Protein AF-A0A2E3J792-F1 (afdb_monomer)

Solvent-accessible surface area (backbone atoms only — not comparable to full-atom values): 5915 Å² total; per-residue (Å²): 108,70,66,58,53,52,52,33,40,54,50,34,62,38,87,60,43,74,71,62,73,86,46,76,71,80,55,48,73,73,29,48,69,41,42,52,48,52,31,48,76,74,70,45,52,88,68,55,45,68,69,35,56,52,46,48,51,51,48,54,75,70,47,45,58,93,54,82,67,83,50,81,88,44,50,67,85,50,72,74,43,41,62,26,44,63,72,68,71,76,86,84,82,85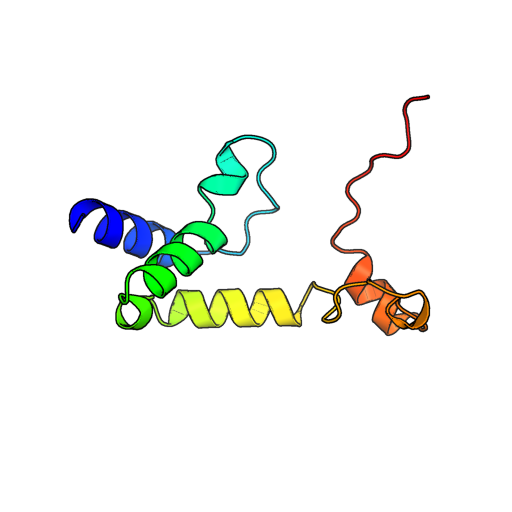,87,130

Mean predicted aligned error: 10.12 Å

Sequence (96 aa):
MQYEVESSIKVLASEGAFSVPDRQGRNKWDGPWWHKAILCEIGEADKIPRSAVEQASRQLNQGAWPKFVIKEQDVPHNEDDKAKWTVVTVSWASSI

Foldseek 3Di:
DVVLLVVLQVCLPDDCLVVDPQDPDPCNCVGNVNSCVVCVVVVNNVSRDPVSVVSVVVCCVPAAQVFDPPDPVSQQDDPVSVRSVVSPPPPPPDDD

Radius of gyration: 16.11 Å; Cα contacts (8 Å, |Δi|>4): 68; chains: 1; bounding box: 47×27×44 Å

pLDDT: mean 77.66, std 17.49, range [33.59, 96.88]

Secondary structure (DSSP, 8-state):
-HHHHHHHHHHHHSTTTTTS----GGGGGGSHHHHHHHHHHTT-GGGS-HHHHHHHHHHHHHH--SS---SGGGS--SHHHHHHHGGG-----S--

Structure (mmCIF, N/CA/C/O backbone):
data_AF-A0A2E3J792-F1
#
_entry.id   AF-A0A2E3J792-F1
#
loop_
_atom_site.group_PDB
_atom_site.id
_atom_site.type_symbol
_atom_site.label_atom_id
_atom_site.label_alt_id
_atom_site.label_comp_id
_atom_site.label_asym_id
_atom_site.label_entity_id
_atom_site.label_seq_id
_atom_site.pdbx_PDB_ins_code
_atom_site.Cartn_x
_atom_site.Cartn_y
_atom_site.Cartn_z
_atom_site.occupancy
_atom_site.B_iso_or_equiv
_atom_site.auth_seq_id
_atom_site.auth_comp_id
_atom_site.auth_asym_id
_atom_site.auth_atom_id
_atom_site.pdbx_PDB_model_num
ATOM 1 N N . MET A 1 1 ? -3.269 -5.488 21.001 1.00 80.00 1 MET A N 1
ATOM 2 C CA . MET A 1 1 ? -3.673 -5.757 19.604 1.00 80.00 1 MET A CA 1
ATOM 3 C C . MET A 1 1 ? -4.544 -4.638 19.047 1.00 80.00 1 MET A C 1
ATOM 5 O O . MET A 1 1 ? -4.113 -4.013 18.096 1.00 80.00 1 MET A O 1
ATOM 9 N N . GLN A 1 2 ? -5.673 -4.290 19.674 1.00 89.88 2 GLN A N 1
ATOM 10 C CA . GLN A 1 2 ? -6.515 -3.161 19.235 1.00 89.88 2 GLN A CA 1
ATOM 11 C C . GLN A 1 2 ? -5.752 -1.824 19.099 1.00 89.88 2 GLN A C 1
ATOM 13 O O . GLN A 1 2 ? -5.886 -1.134 18.096 1.00 89.88 2 GLN A O 1
ATOM 18 N N . TYR A 1 3 ? -4.877 -1.511 20.061 1.00 91.75 3 TYR A N 1
ATOM 19 C CA . TYR A 1 3 ? -3.997 -0.336 19.997 1.00 91.75 3 TYR A CA 1
ATOM 20 C C . TYR A 1 3 ? -3.101 -0.314 18.741 1.00 91.75 3 TYR A C 1
ATOM 22 O O . TYR A 1 3 ? -2.948 0.726 18.109 1.00 91.75 3 TYR A O 1
ATOM 30 N N . GLU A 1 4 ? -2.552 -1.465 18.343 1.00 91.56 4 GLU A N 1
ATOM 31 C CA . GLU A 1 4 ? -1.672 -1.579 17.169 1.00 91.56 4 GLU A CA 1
ATOM 32 C C . GLU A 1 4 ? -2.443 -1.396 15.858 1.00 91.56 4 GLU A C 1
ATOM 34 O O . GLU A 1 4 ? -1.950 -0.774 14.915 1.00 91.56 4 GLU A O 1
ATOM 39 N N . VAL A 1 5 ? -3.686 -1.887 15.817 1.00 94.50 5 VAL A N 1
ATOM 40 C CA . VAL A 1 5 ? -4.610 -1.666 14.698 1.00 94.50 5 VAL A CA 1
ATOM 41 C C . VAL A 1 5 ? -4.899 -0.174 14.553 1.00 94.50 5 VAL A C 1
ATOM 43 O O . VAL A 1 5 ? -4.730 0.388 13.475 1.00 94.50 5 VAL A O 1
ATOM 46 N N . GLU A 1 6 ? -5.262 0.500 15.642 1.00 95.62 6 GLU A N 1
ATOM 47 C CA . GLU A 1 6 ? -5.551 1.938 15.629 1.00 95.62 6 GLU A CA 1
ATOM 48 C C . GLU A 1 6 ? -4.329 2.785 15.269 1.00 95.62 6 GLU A C 1
ATOM 50 O O . GLU A 1 6 ? -4.445 3.748 14.509 1.00 95.62 6 GLU A O 1
ATOM 55 N N . SER A 1 7 ? -3.152 2.419 15.781 1.00 93.06 7 SER A N 1
ATOM 56 C CA . SER A 1 7 ? -1.885 3.055 15.418 1.00 93.06 7 SER A CA 1
ATOM 57 C C . SER A 1 7 ? -1.617 2.928 13.915 1.00 93.06 7 SER A C 1
ATOM 59 O O . SER A 1 7 ? -1.363 3.924 13.237 1.00 93.06 7 SER A O 1
ATOM 61 N N . SER A 1 8 ? -1.800 1.726 13.362 1.00 93.25 8 SER A N 1
ATOM 62 C CA . SER A 1 8 ? -1.631 1.459 11.929 1.00 93.25 8 SER A CA 1
ATOM 63 C C . SER A 1 8 ? -2.608 2.259 11.070 1.00 93.25 8 SER A C 1
ATOM 65 O O . SER A 1 8 ? -2.214 2.853 10.067 1.00 93.25 8 SER A O 1
ATOM 67 N N . ILE A 1 9 ? -3.873 2.348 11.486 1.00 95.06 9 ILE A N 1
ATOM 68 C CA . ILE A 1 9 ? -4.885 3.158 10.797 1.00 95.06 9 ILE A CA 1
ATOM 69 C C . ILE A 1 9 ? -4.487 4.638 10.798 1.00 95.06 9 ILE A C 1
ATOM 71 O O . ILE A 1 9 ? -4.610 5.293 9.765 1.00 95.06 9 ILE A O 1
ATOM 75 N N . LYS A 1 10 ? -3.966 5.170 11.914 1.00 93.88 10 LYS A N 1
ATOM 76 C CA . LYS A 1 10 ? -3.494 6.564 11.992 1.00 93.88 10 LYS A CA 1
ATOM 77 C C . LYS A 1 10 ? -2.336 6.836 11.036 1.00 93.88 10 LYS A C 1
ATOM 79 O O . LYS A 1 10 ? -2.347 7.866 10.366 1.00 93.88 10 LYS A O 1
ATOM 84 N N . VAL A 1 11 ? -1.374 5.916 10.934 1.00 91.56 11 VAL A N 1
ATOM 85 C CA . VAL A 1 11 ? -0.271 6.036 9.968 1.00 91.56 11 VAL A CA 1
ATOM 86 C C . VAL A 1 11 ? -0.813 6.056 8.539 1.00 91.56 11 VAL A C 1
ATOM 88 O O . VAL A 1 11 ? -0.456 6.936 7.758 1.00 91.56 11 VAL A O 1
ATOM 91 N N . LEU A 1 12 ? -1.729 5.147 8.201 1.00 92.75 12 LEU A N 1
ATOM 92 C CA . LEU A 1 12 ? -2.313 5.056 6.859 1.00 92.75 12 LEU A CA 1
ATOM 93 C C . LEU A 1 12 ? -3.223 6.237 6.500 1.00 92.75 12 LEU A C 1
ATOM 95 O O . LEU A 1 12 ? -3.332 6.591 5.328 1.00 92.75 12 LEU A O 1
ATOM 99 N N . ALA A 1 13 ? -3.874 6.847 7.489 1.00 92.75 13 ALA A N 1
ATOM 100 C CA . ALA A 1 13 ? -4.722 8.018 7.298 1.00 92.75 13 ALA A CA 1
ATOM 101 C C . ALA A 1 13 ? -3.925 9.323 7.129 1.00 92.75 13 ALA A C 1
ATOM 103 O O . ALA A 1 13 ? -4.515 10.338 6.759 1.00 92.75 13 ALA A O 1
ATOM 104 N N . SER A 1 14 ? -2.614 9.315 7.400 1.00 88.31 14 SER A N 1
ATOM 105 C CA . SER A 1 14 ? -1.780 10.508 7.262 1.00 88.31 14 SER A CA 1
ATOM 106 C C . SER A 1 14 ? -1.691 10.982 5.808 1.00 88.31 14 SER A C 1
ATOM 108 O O . SER A 1 14 ? -1.672 10.195 4.854 1.00 88.31 14 SER A O 1
ATOM 110 N N . GLU A 1 15 ? -1.664 12.301 5.630 1.00 81.06 15 GLU A N 1
ATOM 111 C CA . GLU A 1 15 ? -1.478 12.904 4.316 1.00 81.06 15 GLU A CA 1
ATOM 112 C C . GLU A 1 15 ? -0.081 12.568 3.793 1.00 81.06 15 GLU A C 1
ATOM 114 O O . GLU A 1 15 ? 0.917 12.732 4.496 1.00 81.06 15 GLU A O 1
ATOM 119 N N . GLY A 1 16 ? -0.006 12.054 2.565 1.00 76.31 16 GLY A N 1
ATOM 120 C CA . GLY A 1 16 ? 1.271 11.652 1.991 1.00 76.31 16 GLY A CA 1
ATOM 121 C C . GLY A 1 16 ? 1.892 10.429 2.669 1.00 76.31 16 GLY A C 1
ATOM 122 O O . GLY A 1 16 ? 3.105 10.239 2.574 1.00 76.31 16 GLY A O 1
ATOM 123 N N . ALA A 1 17 ? 1.087 9.573 3.315 1.00 80.56 17 ALA A N 1
ATOM 124 C CA . ALA A 1 17 ? 1.559 8.329 3.927 1.00 80.56 17 ALA A CA 1
ATOM 125 C C . ALA A 1 17 ? 2.495 7.562 2.979 1.00 80.56 17 ALA A C 1
ATOM 127 O O . ALA A 1 17 ? 3.563 7.123 3.387 1.00 80.56 17 ALA A O 1
ATOM 128 N N . PHE A 1 18 ? 2.130 7.496 1.695 1.00 77.50 18 PHE A N 1
ATOM 129 C CA . PHE A 1 18 ? 2.856 6.793 0.635 1.00 77.50 18 PHE A CA 1
ATOM 130 C C . PHE A 1 18 ? 3.819 7.675 -0.180 1.00 77.50 18 PHE A C 1
ATOM 132 O O . PHE A 1 18 ?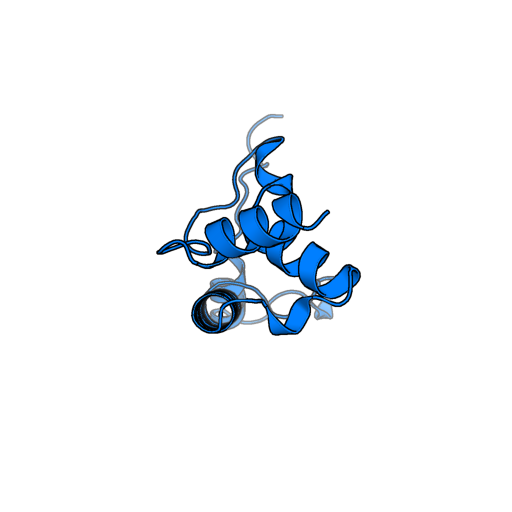 4.546 7.160 -1.021 1.00 77.50 18 PHE A O 1
ATOM 139 N N . SER A 1 19 ? 3.876 8.991 0.050 1.00 69.38 19 SER A N 1
ATOM 140 C CA . SER A 1 19 ? 4.775 9.891 -0.695 1.00 69.38 19 SER A CA 1
ATOM 141 C C . SER A 1 19 ? 6.189 9.978 -0.117 1.00 69.38 19 SER A C 1
ATOM 143 O O . SER A 1 19 ? 7.039 10.665 -0.679 1.00 69.38 19 SER A O 1
ATOM 145 N N . VAL A 1 20 ? 6.459 9.319 1.013 1.00 61.22 20 VAL A N 1
ATOM 146 C CA . VAL A 1 20 ? 7.780 9.357 1.649 1.00 61.22 20 VAL A CA 1
ATOM 147 C C . VAL A 1 20 ? 8.730 8.413 0.895 1.00 61.22 20 VAL A C 1
ATOM 149 O O . VAL A 1 20 ? 8.412 7.227 0.781 1.00 61.22 20 VAL A O 1
ATOM 152 N N . PRO A 1 21 ? 9.882 8.894 0.382 1.00 58.44 21 PRO A N 1
ATOM 153 C CA . PRO A 1 21 ? 10.888 8.020 -0.213 1.00 58.44 21 PRO A CA 1
ATOM 154 C C . PRO A 1 21 ? 11.341 6.974 0.804 1.00 58.44 21 PRO A C 1
ATOM 156 O O . PRO A 1 21 ? 11.367 7.248 2.007 1.00 58.44 21 PRO A O 1
ATOM 159 N N . ASP A 1 22 ? 11.662 5.780 0.303 1.00 58.41 22 ASP A N 1
ATOM 160 C CA . ASP A 1 22 ? 11.983 4.601 1.107 1.00 58.41 22 ASP A CA 1
ATOM 161 C C . ASP A 1 22 ? 12.934 4.969 2.259 1.00 58.41 22 ASP A C 1
ATOM 163 O O . ASP A 1 22 ? 14.073 5.405 2.052 1.00 58.41 22 ASP A O 1
ATOM 167 N N . ARG A 1 23 ? 12.422 4.902 3.495 1.00 57.06 23 ARG A N 1
ATOM 168 C CA . ARG A 1 23 ? 13.173 5.337 4.675 1.00 57.06 23 ARG A CA 1
ATOM 169 C C . ARG A 1 23 ? 14.315 4.354 4.883 1.00 57.06 23 ARG A C 1
ATOM 171 O O . ARG A 1 23 ? 14.078 3.203 5.222 1.00 57.06 23 ARG A O 1
ATOM 178 N N . GLN A 1 24 ? 15.561 4.797 4.744 1.00 58.47 24 GLN A N 1
ATOM 179 C CA . GLN A 1 24 ? 16.701 3.916 4.997 1.00 58.47 24 GLN A CA 1
ATOM 180 C C . GLN A 1 24 ? 16.758 3.450 6.467 1.00 58.47 24 GLN A C 1
ATOM 182 O O . GLN A 1 24 ? 16.361 4.159 7.394 1.00 58.47 24 GLN A O 1
ATOM 187 N N . GLY A 1 25 ? 17.283 2.242 6.692 1.00 64.50 25 GLY A N 1
ATOM 188 C CA . GLY A 1 25 ? 17.480 1.674 8.031 1.00 64.50 25 GLY A CA 1
ATOM 189 C C . GLY A 1 25 ? 16.241 0.986 8.619 1.00 64.50 25 GLY A C 1
ATOM 190 O O . GLY A 1 25 ? 15.423 0.427 7.895 1.00 64.50 25 GLY A O 1
ATOM 191 N N . ARG A 1 26 ? 16.117 0.971 9.957 1.00 64.06 26 ARG A N 1
ATOM 192 C CA . ARG A 1 26 ? 15.026 0.274 10.678 1.00 64.06 26 ARG A CA 1
ATOM 193 C C . ARG A 1 26 ? 13.636 0.843 10.380 1.00 64.06 26 ARG A C 1
ATOM 195 O O . ARG A 1 26 ? 12.660 0.107 10.442 1.00 64.06 26 ARG A O 1
ATOM 202 N N . ASN A 1 27 ? 13.572 2.109 9.981 1.00 64.38 27 ASN A N 1
ATOM 203 C CA . ASN A 1 27 ? 12.328 2.824 9.710 1.00 64.38 27 ASN A CA 1
ATOM 204 C C . ASN A 1 27 ? 11.623 2.349 8.427 1.00 64.38 27 ASN A C 1
ATOM 206 O O . ASN A 1 27 ? 10.472 2.716 8.212 1.00 64.38 27 ASN A O 1
ATOM 210 N N . LYS A 1 28 ? 12.275 1.522 7.592 1.00 68.44 28 LYS A N 1
ATOM 211 C CA . LYS A 1 28 ? 11.625 0.875 6.441 1.00 68.44 28 LYS A CA 1
ATOM 212 C C . LYS A 1 28 ? 10.573 -0.149 6.856 1.00 68.44 28 LYS A C 1
ATOM 214 O O . LYS A 1 28 ? 9.610 -0.358 6.131 1.00 68.44 28 LYS A O 1
ATOM 219 N N . TRP A 1 29 ? 10.766 -0.781 8.017 1.00 76.44 29 TRP A N 1
ATOM 220 C CA . TRP A 1 29 ? 9.872 -1.812 8.554 1.00 76.44 29 TRP A CA 1
ATOM 221 C C . TRP A 1 29 ? 8.689 -1.227 9.345 1.00 76.44 29 TRP A C 1
ATOM 223 O O . TRP A 1 29 ? 7.826 -1.973 9.783 1.00 76.44 29 TRP A O 1
ATOM 233 N N . ASP A 1 30 ? 8.647 0.098 9.497 1.00 83.00 30 ASP A N 1
ATOM 234 C CA . ASP A 1 30 ? 7.589 0.868 10.175 1.00 83.00 30 ASP A CA 1
ATOM 235 C C . ASP A 1 30 ? 6.894 1.826 9.182 1.00 83.00 30 ASP A C 1
ATOM 237 O O . ASP A 1 30 ? 6.454 2.928 9.497 1.00 83.00 30 ASP A O 1
ATOM 241 N N . GLY A 1 31 ? 6.915 1.448 7.900 1.00 85.31 31 GLY A N 1
ATOM 242 C CA . GLY A 1 31 ? 6.379 2.246 6.805 1.00 85.31 31 GLY A CA 1
ATOM 243 C C . GLY A 1 31 ? 4.891 1.987 6.538 1.00 85.31 31 GLY A C 1
ATOM 244 O O . GLY A 1 31 ? 4.339 0.966 6.955 1.00 85.31 31 GLY A O 1
ATOM 245 N N . PRO A 1 32 ? 4.238 2.847 5.735 1.00 89.88 32 PRO A N 1
ATOM 246 C CA . PRO A 1 32 ? 2.835 2.681 5.327 1.00 89.88 32 PRO A CA 1
ATOM 247 C C . PRO A 1 32 ? 2.568 1.318 4.659 1.00 89.88 32 PRO A C 1
ATOM 249 O O . PRO A 1 32 ? 1.512 0.718 4.851 1.00 89.88 32 PRO A O 1
ATOM 252 N N . TRP A 1 33 ? 3.545 0.784 3.919 1.00 88.12 33 TRP A N 1
ATOM 253 C CA . TRP A 1 33 ? 3.465 -0.539 3.302 1.00 88.12 33 TRP A CA 1
ATOM 254 C C . TRP A 1 33 ? 3.393 -1.666 4.339 1.00 88.12 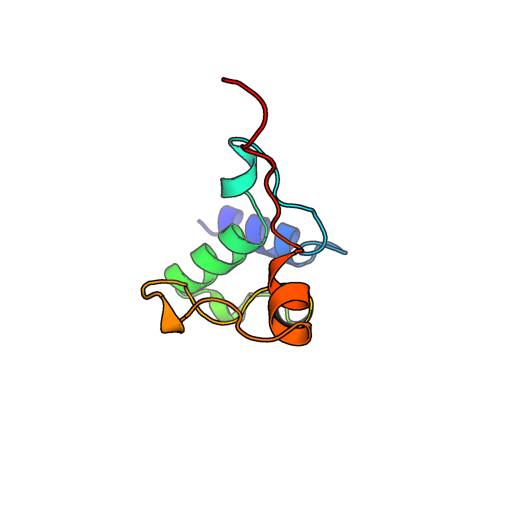33 TRP A C 1
ATOM 256 O O . TRP A 1 33 ? 2.629 -2.609 4.146 1.00 88.12 33 TRP A O 1
ATOM 266 N N . TRP A 1 34 ? 4.108 -1.535 5.460 1.00 90.81 34 TRP A N 1
ATOM 267 C CA . TRP A 1 34 ? 4.083 -2.504 6.558 1.00 90.81 34 TRP A CA 1
ATOM 268 C C . TRP A 1 34 ? 2.780 -2.466 7.340 1.00 90.81 34 TRP A C 1
ATOM 270 O O . TRP A 1 34 ? 2.168 -3.512 7.545 1.00 90.81 34 TRP A O 1
ATOM 280 N N . HIS A 1 35 ? 2.291 -1.273 7.682 1.00 93.06 35 HIS A N 1
ATOM 281 C CA . HIS A 1 35 ? 0.986 -1.122 8.331 1.00 93.06 35 HIS A CA 1
ATOM 282 C C . HIS A 1 35 ? -0.163 -1.653 7.466 1.00 93.06 35 HIS A C 1
ATOM 284 O O . HIS A 1 35 ? -1.098 -2.267 7.975 1.00 93.06 35 HIS A O 1
ATOM 290 N N . LYS A 1 36 ? -0.090 -1.471 6.143 1.00 92.81 36 LYS A N 1
ATOM 291 C CA . LYS A 1 36 ? -1.072 -2.050 5.221 1.00 92.81 36 LYS A CA 1
ATOM 292 C C . LYS A 1 36 ? -0.972 -3.580 5.163 1.00 92.81 36 LYS A C 1
ATOM 294 O O . LYS A 1 36 ? -2.006 -4.241 5.146 1.00 92.81 36 LYS A O 1
ATOM 299 N N . ALA A 1 37 ? 0.240 -4.136 5.112 1.00 92.50 37 ALA A N 1
ATOM 300 C CA . ALA A 1 37 ? 0.455 -5.582 5.054 1.00 92.50 37 ALA A CA 1
ATOM 301 C C . ALA A 1 37 ? -0.051 -6.282 6.321 1.00 92.50 37 ALA A C 1
ATOM 303 O O . ALA A 1 37 ? -0.848 -7.212 6.217 1.00 92.50 37 ALA A O 1
ATOM 304 N N . ILE A 1 38 ? 0.320 -5.779 7.503 1.00 93.69 38 ILE A N 1
ATOM 305 C CA . ILE A 1 38 ? -0.069 -6.405 8.770 1.00 93.69 38 ILE A CA 1
ATOM 306 C C . ILE A 1 38 ? -1.588 -6.399 8.969 1.00 93.69 38 ILE A C 1
ATOM 308 O O . ILE A 1 38 ? -2.137 -7.414 9.381 1.00 93.69 38 ILE A O 1
ATOM 312 N N . LEU A 1 39 ? -2.287 -5.310 8.611 1.00 95.38 39 LEU A N 1
ATOM 313 C CA . LEU A 1 39 ? -3.753 -5.247 8.684 1.00 95.38 39 LEU A CA 1
ATOM 314 C C . LEU A 1 39 ? -4.412 -6.297 7.781 1.00 95.38 39 LEU A C 1
ATOM 316 O O . LEU A 1 39 ? -5.394 -6.913 8.186 1.00 95.38 39 LEU A O 1
ATOM 320 N N . CYS A 1 40 ? -3.862 -6.553 6.591 1.00 95.31 40 CYS A N 1
ATOM 321 C CA . CYS A 1 40 ? -4.340 -7.643 5.742 1.00 95.31 40 CYS A CA 1
ATOM 322 C C . CYS A 1 40 ? -4.093 -9.021 6.372 1.00 95.31 40 CYS A C 1
ATOM 324 O O . CYS A 1 40 ? -4.993 -9.857 6.367 1.00 95.31 40 CYS A O 1
ATOM 326 N N . GLU A 1 41 ? -2.895 -9.261 6.907 1.00 95.31 41 GLU A N 1
ATOM 327 C CA . GLU A 1 41 ? -2.507 -10.557 7.479 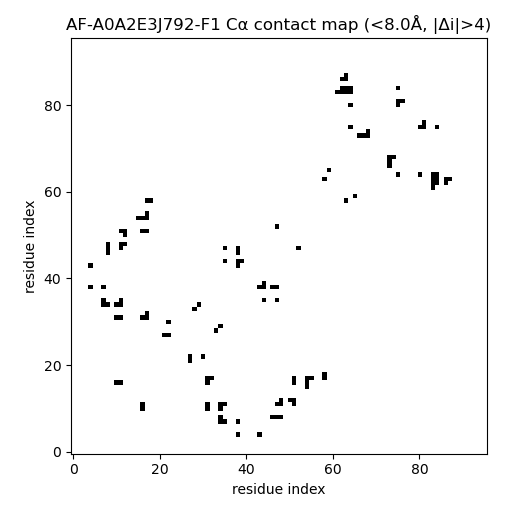1.00 95.31 41 GLU A CA 1
ATOM 328 C C . GLU A 1 41 ? -3.343 -10.944 8.703 1.00 95.31 41 GLU A C 1
ATOM 330 O O . GLU A 1 41 ? -3.677 -12.115 8.874 1.00 95.31 41 GLU A O 1
ATOM 335 N N . ILE A 1 42 ? -3.727 -9.968 9.530 1.00 95.69 42 ILE A N 1
ATOM 336 C CA . ILE A 1 42 ? -4.531 -10.208 10.737 1.00 95.69 42 ILE A CA 1
ATOM 337 C C . ILE A 1 42 ? -6.049 -10.148 10.491 1.00 95.69 42 ILE A C 1
ATOM 339 O O . ILE A 1 42 ? -6.819 -10.246 11.443 1.00 95.69 42 ILE A O 1
ATOM 343 N N . GLY A 1 43 ? -6.489 -9.993 9.237 1.00 96.25 43 GLY A N 1
ATOM 344 C CA . GLY A 1 43 ? -7.909 -9.990 8.868 1.00 96.25 43 GLY A CA 1
ATOM 345 C C . GLY A 1 43 ? -8.644 -8.662 9.083 1.00 96.25 43 GLY A C 1
ATOM 346 O O . GLY A 1 43 ? -9.867 -8.650 9.083 1.00 96.25 43 GLY A O 1
ATOM 347 N N . GLU A 1 44 ? -7.918 -7.553 9.223 1.00 96.88 44 GLU A N 1
ATOM 348 C CA . GLU A 1 44 ? -8.431 -6.194 9.484 1.00 96.88 44 GLU A CA 1
ATOM 349 C C . GLU A 1 44 ? -8.340 -5.294 8.235 1.00 96.88 44 GLU A C 1
ATOM 351 O O . GLU A 1 44 ? -8.187 -4.071 8.309 1.00 96.88 44 GLU A O 1
ATOM 356 N N . ALA A 1 45 ? -8.372 -5.908 7.049 1.00 95.88 45 ALA A N 1
ATOM 357 C CA . ALA A 1 45 ? -8.218 -5.213 5.773 1.00 95.88 45 ALA A CA 1
ATOM 358 C C . ALA A 1 45 ? -9.351 -4.208 5.496 1.00 95.88 45 ALA A C 1
ATOM 360 O O . ALA A 1 45 ? -9.142 -3.208 4.811 1.00 95.88 45 ALA A O 1
ATOM 361 N N . ASP A 1 46 ? -10.543 -4.459 6.033 1.00 96.38 46 ASP A N 1
ATOM 362 C CA . ASP A 1 46 ? -11.721 -3.596 5.936 1.00 96.38 46 ASP A CA 1
ATOM 363 C C . ASP A 1 46 ? -11.558 -2.271 6.699 1.00 96.38 46 ASP A C 1
ATOM 365 O O . ASP A 1 46 ? -12.203 -1.280 6.357 1.00 96.38 46 ASP A O 1
ATOM 369 N N . LYS A 1 47 ? -10.649 -2.221 7.681 1.00 95.69 47 LYS A N 1
ATOM 370 C CA . LYS A 1 47 ? -10.319 -1.007 8.442 1.00 95.69 47 LYS A CA 1
ATOM 371 C C . LYS A 1 47 ? -9.292 -0.107 7.754 1.00 95.69 47 LYS A C 1
ATOM 373 O O . LYS A 1 47 ? -9.020 0.992 8.242 1.00 95.69 47 LYS A O 1
AT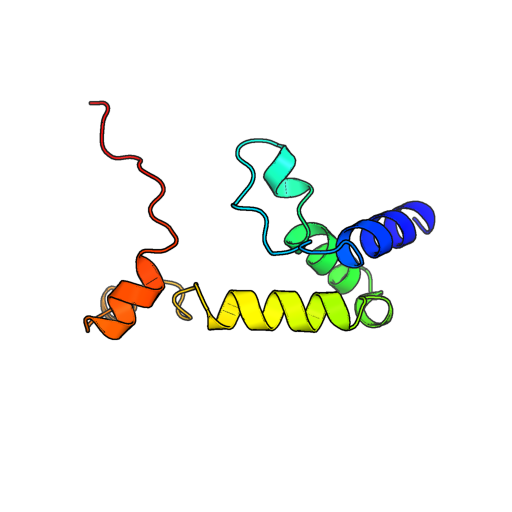OM 378 N N . ILE A 1 48 ? -8.707 -0.538 6.634 1.00 96.00 48 ILE A N 1
ATOM 379 C CA . ILE A 1 48 ? -7.737 0.268 5.888 1.00 96.00 48 ILE A CA 1
ATOM 380 C C . ILE A 1 48 ? -8.451 1.507 5.317 1.00 96.00 48 ILE A C 1
ATOM 382 O O . ILE A 1 48 ? -9.422 1.363 4.568 1.00 96.00 48 ILE A O 1
ATOM 386 N N . PRO A 1 49 ? -7.965 2.734 5.593 1.00 95.38 49 PRO A N 1
ATOM 387 C CA . PRO A 1 49 ? -8.563 3.939 5.033 1.00 95.38 49 PRO A CA 1
ATOM 388 C C . PRO A 1 49 ? -8.593 3.894 3.503 1.00 95.38 49 PRO A C 1
ATOM 390 O O . PRO A 1 49 ? -7.580 3.630 2.853 1.00 95.38 49 PRO A O 1
ATOM 393 N N . ARG A 1 50 ? -9.739 4.228 2.902 1.00 94.25 50 ARG A N 1
ATOM 394 C CA . ARG A 1 50 ? -9.880 4.283 1.437 1.00 94.25 50 ARG A CA 1
ATOM 395 C C . ARG A 1 50 ? -8.834 5.194 0.785 1.00 94.25 50 ARG A C 1
ATOM 397 O O . ARG A 1 50 ? -8.252 4.832 -0.234 1.00 94.25 50 ARG A O 1
ATOM 404 N N . SER A 1 51 ? -8.552 6.339 1.405 1.00 91.75 51 SER A N 1
ATOM 405 C CA . SER A 1 51 ? -7.519 7.278 0.95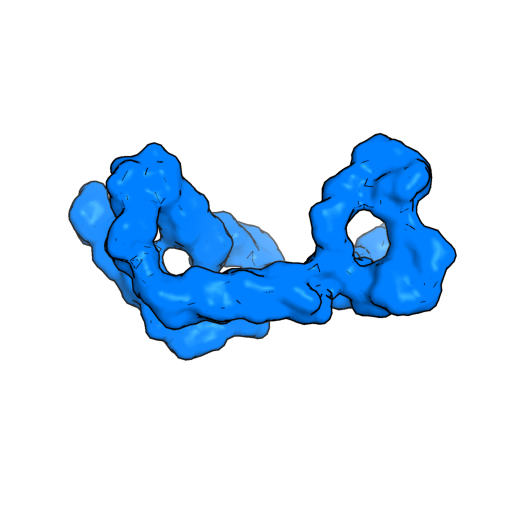6 1.00 91.75 51 SER A CA 1
ATOM 406 C C . SER A 1 51 ? -6.127 6.641 0.902 1.00 91.75 51 SER A C 1
ATOM 408 O O . SER A 1 51 ? -5.341 6.975 0.019 1.00 91.75 51 SER A O 1
ATOM 410 N N . ALA A 1 52 ? -5.820 5.704 1.801 1.00 92.44 52 ALA A N 1
ATOM 411 C CA . ALA A 1 52 ? -4.564 4.963 1.806 1.00 92.44 52 ALA A CA 1
ATOM 412 C C . ALA A 1 52 ? -4.478 4.005 0.607 1.00 92.44 52 ALA A C 1
ATOM 414 O O . ALA A 1 52 ? -3.441 3.924 -0.048 1.00 92.44 52 ALA A O 1
ATOM 415 N N . VAL A 1 53 ? -5.579 3.321 0.271 1.00 92.25 53 VAL A N 1
ATOM 416 C CA . VAL A 1 53 ? -5.660 2.445 -0.914 1.00 92.25 53 VAL A CA 1
ATOM 417 C C . VAL A 1 53 ? -5.478 3.249 -2.201 1.00 92.25 53 VAL A C 1
ATOM 419 O O . VAL A 1 53 ? -4.731 2.841 -3.090 1.00 92.25 53 VAL A O 1
ATOM 422 N N . GLU A 1 54 ? -6.125 4.409 -2.293 1.00 91.69 54 GLU A N 1
ATOM 423 C CA . GLU A 1 54 ? -6.016 5.300 -3.449 1.00 91.69 54 GLU A CA 1
ATOM 424 C C . GLU A 1 54 ? -4.593 5.856 -3.607 1.00 91.69 54 GLU A C 1
ATOM 426 O O . GLU A 1 54 ? -4.058 5.854 -4.716 1.00 91.69 54 GLU A O 1
ATOM 431 N N . GLN A 1 55 ? -3.949 6.269 -2.511 1.00 87.81 55 GLN A N 1
ATOM 432 C CA . GLN A 1 55 ? -2.554 6.719 -2.516 1.00 87.81 55 GLN A CA 1
ATOM 433 C C . GLN A 1 55 ? -1.587 5.602 -2.934 1.00 87.81 55 GLN A C 1
ATOM 435 O O . GLN A 1 55 ? -0.763 5.814 -3.823 1.00 87.81 55 GLN A O 1
ATOM 440 N N . ALA A 1 56 ? -1.726 4.403 -2.361 1.00 86.81 56 ALA A N 1
ATOM 441 C CA . ALA A 1 56 ? -0.908 3.244 -2.715 1.00 86.81 56 ALA A CA 1
ATOM 442 C C . ALA A 1 56 ? -1.073 2.859 -4.196 1.00 86.81 56 ALA A C 1
ATOM 444 O O . ALA A 1 56 ? -0.090 2.606 -4.889 1.00 86.81 56 ALA A O 1
ATOM 445 N N . SER A 1 57 ? -2.310 2.864 -4.704 1.00 87.12 57 SER A N 1
ATOM 446 C CA . SER A 1 57 ? -2.603 2.582 -6.113 1.00 87.12 57 SER A CA 1
ATOM 447 C C . SER A 1 57 ? -1.970 3.618 -7.043 1.00 87.12 57 SER A C 1
ATOM 449 O O . SER A 1 57 ? -1.334 3.260 -8.034 1.00 87.12 57 SER A O 1
ATOM 451 N N . ARG A 1 58 ? -2.070 4.913 -6.713 1.00 85.25 58 ARG A N 1
ATOM 452 C CA . ARG A 1 58 ? -1.396 5.974 -7.479 1.00 85.25 58 ARG A CA 1
ATOM 453 C C . ARG A 1 58 ? 0.118 5.776 -7.498 1.00 85.25 58 ARG A C 1
ATOM 455 O O . ARG A 1 58 ? 0.699 5.847 -8.573 1.00 85.25 58 ARG A O 1
ATOM 462 N N . GLN A 1 59 ? 0.735 5.471 -6.356 1.00 79.81 59 GLN A N 1
ATOM 463 C CA . GLN A 1 59 ? 2.18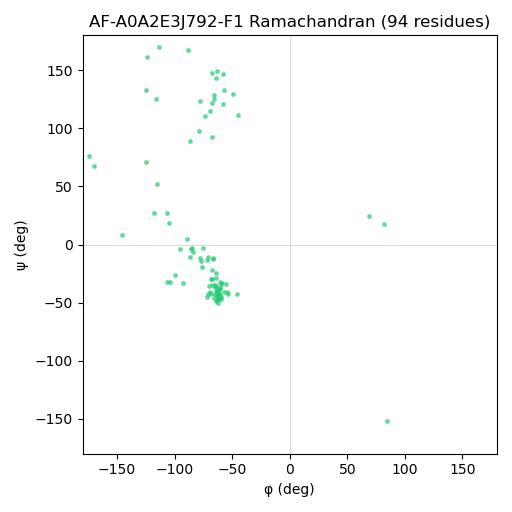1 5.253 -6.274 1.00 79.81 59 GLN A CA 1
ATOM 464 C C . GLN A 1 59 ? 2.638 4.060 -7.129 1.00 79.81 59 GLN A C 1
ATOM 466 O O . GLN A 1 59 ? 3.591 4.191 -7.896 1.00 79.81 59 GLN A O 1
ATOM 471 N N . LEU A 1 60 ? 1.935 2.923 -7.052 1.00 78.44 60 LEU A N 1
ATOM 472 C CA . LEU A 1 60 ? 2.245 1.737 -7.863 1.00 78.44 60 LEU A CA 1
ATOM 473 C C . LEU A 1 60 ? 2.129 2.019 -9.365 1.00 78.44 60 LEU A C 1
ATOM 475 O O . LEU A 1 60 ? 2.957 1.554 -10.141 1.00 78.44 60 LEU A O 1
ATOM 479 N N . ASN A 1 61 ? 1.140 2.818 -9.766 1.00 77.62 61 ASN A N 1
ATOM 480 C CA . ASN A 1 61 ? 0.932 3.179 -11.167 1.00 77.62 61 ASN A CA 1
ATOM 481 C C . ASN A 1 61 ? 1.926 4.232 -11.690 1.00 77.62 61 ASN A C 1
ATOM 483 O O . ASN A 1 61 ? 2.068 4.371 -12.903 1.00 77.62 61 ASN A O 1
ATOM 487 N N . GLN A 1 62 ? 2.587 4.989 -10.809 1.00 74.56 62 GLN A N 1
ATOM 488 C CA . GLN A 1 62 ? 3.444 6.118 -11.190 1.00 74.56 62 GLN A CA 1
ATOM 489 C C . GLN A 1 62 ? 4.943 5.800 -11.215 1.00 74.56 62 GLN A C 1
ATOM 491 O O . GLN A 1 62 ? 5.668 6.480 -11.933 1.00 74.56 62 GLN A O 1
ATOM 496 N N . GLY A 1 63 ? 5.430 4.824 -10.441 1.00 61.44 63 GLY A N 1
ATOM 497 C CA . GLY A 1 63 ? 6.874 4.740 -10.174 1.00 61.44 63 GLY A CA 1
ATOM 498 C C . GLY A 1 63 ? 7.479 3.351 -10.024 1.00 61.44 63 GLY A C 1
ATOM 499 O O . GLY A 1 63 ? 8.636 3.267 -9.624 1.00 61.44 63 GLY A O 1
ATOM 500 N N . ALA A 1 64 ? 6.743 2.275 -10.304 1.00 66.44 64 ALA A N 1
ATOM 501 C CA . ALA A 1 64 ? 7.285 0.928 -10.183 1.00 66.44 64 ALA A CA 1
ATOM 502 C C . ALA A 1 64 ? 7.139 0.142 -11.483 1.00 66.44 64 ALA A C 1
ATOM 504 O O . ALA A 1 64 ? 6.067 0.069 -12.086 1.00 66.44 64 ALA A O 1
ATOM 505 N N . TRP A 1 65 ? 8.233 -0.501 -11.882 1.00 75.94 65 TRP A N 1
ATOM 506 C CA . TRP A 1 65 ? 8.196 -1.557 -12.877 1.00 75.94 65 TRP A CA 1
ATOM 507 C C . TRP A 1 65 ? 7.252 -2.669 -12.386 1.00 75.94 65 TRP A C 1
ATOM 509 O O . TRP A 1 65 ? 7.477 -3.221 -11.307 1.00 75.94 65 TRP A O 1
ATOM 519 N N . PRO A 1 66 ? 6.184 -3.008 -13.131 1.00 69.81 66 PRO A N 1
ATOM 520 C CA . PRO A 1 66 ? 5.116 -3.879 -12.632 1.00 69.81 66 PRO A CA 1
ATOM 521 C C . PRO A 1 66 ? 5.524 -5.356 -12.574 1.00 69.81 66 PRO A C 1
ATOM 523 O O . PRO A 1 66 ? 4.730 -6.202 -12.161 1.00 69.81 66 PRO A O 1
ATOM 526 N N . LYS A 1 67 ? 6.737 -5.688 -13.028 1.00 74.62 67 LYS A N 1
ATOM 527 C CA . LYS A 1 67 ? 7.227 -7.055 -13.144 1.00 74.62 67 LYS A CA 1
ATOM 528 C C . LYS A 1 67 ? 8.410 -7.266 -12.210 1.00 74.62 67 LYS A C 1
ATOM 530 O O . LYS A 1 67 ? 9.408 -6.558 -12.281 1.00 74.62 67 LYS A O 1
ATOM 535 N N . PHE A 1 68 ? 8.325 -8.279 -11.355 1.00 75.50 68 PHE A N 1
ATOM 536 C CA . PHE A 1 68 ? 9.498 -8.742 -10.622 1.00 75.50 68 PHE A CA 1
ATOM 537 C C . PHE A 1 68 ? 10.487 -9.361 -11.612 1.00 75.50 68 PHE A C 1
ATOM 539 O O . PHE A 1 68 ? 10.134 -10.291 -12.336 1.00 75.50 68 PHE A O 1
ATOM 546 N N . VAL A 1 69 ? 11.710 -8.831 -11.657 1.00 78.19 69 VAL A N 1
ATOM 547 C CA . VAL A 1 69 ? 12.743 -9.298 -12.585 1.00 78.19 69 VAL A CA 1
ATOM 548 C C . VAL A 1 69 ? 13.364 -10.576 -12.039 1.00 78.19 69 VAL A C 1
ATOM 550 O O . VAL A 1 69 ? 14.229 -10.528 -11.168 1.00 78.19 69 VAL A O 1
ATOM 553 N N . ILE A 1 70 ? 12.892 -11.724 -12.524 1.00 81.12 70 ILE A N 1
ATOM 554 C CA . ILE A 1 70 ? 13.420 -13.045 -12.151 1.00 81.12 70 ILE A CA 1
ATOM 555 C C . ILE A 1 70 ? 14.240 -13.622 -13.310 1.00 81.12 70 ILE A C 1
ATOM 557 O O . ILE A 1 70 ? 15.218 -14.335 -13.092 1.00 81.12 70 ILE A O 1
ATOM 561 N N . LYS A 1 71 ? 13.851 -13.306 -14.548 1.00 81.69 71 LYS A N 1
ATOM 562 C CA . LYS A 1 71 ? 14.515 -13.719 -15.786 1.00 81.69 71 LYS A CA 1
ATOM 563 C C . LYS A 1 71 ? 14.882 -12.502 -16.628 1.00 81.69 71 LYS A C 1
ATOM 565 O O . LYS A 1 71 ? 14.304 -11.431 -16.483 1.00 81.69 71 LYS A O 1
ATOM 570 N N . GLU A 1 72 ? 15.804 -12.682 -17.565 1.00 78.88 72 GLU A N 1
ATOM 571 C CA . GLU A 1 72 ? 16.298 -11.601 -18.426 1.00 78.88 72 GLU A CA 1
ATOM 572 C C . GLU A 1 72 ? 15.189 -10.954 -19.273 1.00 78.88 72 GLU A C 1
ATOM 574 O O . GLU A 1 72 ? 15.156 -9.740 -19.442 1.00 78.88 72 GLU A O 1
ATOM 579 N N . GLN A 1 73 ? 14.186 -11.727 -19.701 1.00 82.44 73 GLN A N 1
ATOM 580 C CA . GLN A 1 73 ? 13.016 -11.175 -20.393 1.00 82.44 73 GLN A CA 1
ATOM 581 C C . GLN A 1 73 ? 12.120 -10.280 -19.519 1.00 82.44 73 GLN A C 1
ATOM 583 O O . GLN A 1 73 ? 11.200 -9.648 -20.038 1.00 82.44 73 GLN A O 1
ATOM 588 N N . ASP A 1 74 ? 12.318 -10.269 -18.202 1.00 80.00 74 ASP A N 1
ATOM 589 C CA . ASP A 1 74 ? 11.513 -9.480 -17.274 1.00 80.00 74 ASP A CA 1
ATOM 590 C C . ASP A 1 74 ? 12.047 -8.054 -17.107 1.00 80.00 74 ASP A C 1
ATOM 592 O O . ASP A 1 74 ? 11.352 -7.218 -16.530 1.00 80.00 74 ASP A O 1
ATOM 596 N N . VAL A 1 75 ? 13.253 -7.782 -17.614 1.00 81.38 75 VAL A N 1
ATOM 597 C CA . VAL A 1 75 ? 13.894 -6.463 -17.615 1.00 81.38 75 VAL A CA 1
ATOM 598 C C . VAL A 1 75 ? 13.125 -5.510 -18.547 1.00 81.38 75 VAL A C 1
ATOM 600 O O . VAL A 1 75 ? 12.581 -5.962 -19.551 1.00 81.38 75 VAL A O 1
ATOM 603 N N . PRO A 1 76 ? 13.062 -4.200 -18.250 1.00 81.56 76 PRO A N 1
ATOM 604 C CA . PRO A 1 76 ? 12.594 -3.181 -19.190 1.00 81.56 76 PRO A CA 1
ATOM 605 C C . PRO A 1 76 ? 13.255 -3.277 -20.575 1.00 81.56 76 PRO A C 1
ATOM 607 O O . PRO A 1 76 ? 14.483 -3.281 -20.668 1.00 81.56 76 PRO A O 1
ATOM 610 N N . HIS A 1 77 ? 12.463 -3.293 -21.654 1.00 81.75 77 HIS A N 1
ATOM 611 C CA . HIS A 1 77 ? 12.995 -3.413 -23.026 1.00 81.75 77 HIS A CA 1
ATOM 612 C C . HIS A 1 77 ? 12.991 -2.089 -23.800 1.00 81.75 77 HIS A C 1
ATOM 614 O O . HIS A 1 77 ? 13.879 -1.859 -24.619 1.00 81.75 77 HIS A O 1
ATOM 620 N N . ASN A 1 78 ? 12.023 -1.202 -23.547 1.00 82.44 78 ASN A N 1
ATOM 621 C CA . ASN A 1 78 ? 11.887 0.089 -24.236 1.00 82.44 78 ASN A CA 1
ATOM 622 C C . ASN A 1 78 ? 12.127 1.286 -23.289 1.00 82.44 78 ASN A C 1
ATOM 624 O O . ASN A 1 78 ? 12.259 1.120 -22.078 1.00 82.44 78 ASN A O 1
ATOM 628 N N . GLU A 1 79 ? 12.228 2.498 -23.838 1.00 75.69 79 GLU A N 1
ATOM 629 C CA . GLU A 1 79 ? 12.505 3.714 -23.052 1.00 75.69 79 GLU A CA 1
ATOM 630 C C . GLU A 1 79 ? 11.381 4.060 -22.059 1.00 75.69 79 GLU A C 1
ATOM 632 O O . GLU A 1 79 ? 11.666 4.471 -20.935 1.00 75.69 79 GLU A O 1
ATOM 637 N N . ASP A 1 80 ? 10.118 3.802 -22.410 1.00 75.06 80 ASP A N 1
ATOM 638 C CA . ASP A 1 80 ? 8.974 4.014 -21.510 1.00 75.06 80 ASP A CA 1
ATOM 639 C C . ASP A 1 80 ? 8.999 3.046 -20.313 1.00 75.06 80 ASP A C 1
ATOM 641 O O . ASP A 1 80 ? 8.615 3.391 -19.193 1.00 75.06 80 ASP A O 1
ATOM 645 N N . ASP A 1 81 ? 9.472 1.824 -20.537 1.00 74.69 81 ASP A N 1
ATOM 646 C CA . ASP A 1 81 ? 9.672 0.797 -19.523 1.00 74.69 81 ASP A CA 1
ATOM 647 C C . ASP A 1 81 ? 10.852 1.154 -18.615 1.00 74.69 81 ASP A C 1
ATOM 649 O O . ASP A 1 81 ? 10.761 1.034 -17.390 1.00 74.69 81 ASP A O 1
ATOM 653 N N . LYS A 1 82 ? 11.950 1.648 -19.201 1.00 74.44 82 LYS A N 1
ATOM 654 C CA . LYS A 1 82 ? 13.115 2.128 -18.450 1.00 74.44 82 LYS A CA 1
ATOM 655 C C . LYS A 1 82 ? 12.751 3.321 -17.569 1.00 74.44 82 LYS A C 1
ATOM 657 O O . LYS A 1 82 ? 13.173 3.350 -16.417 1.00 74.44 82 LYS A O 1
ATOM 662 N N . ALA A 1 83 ? 11.908 4.241 -18.042 1.00 70.31 83 ALA A N 1
ATOM 663 C CA . ALA A 1 83 ? 11.429 5.377 -17.250 1.00 70.31 83 ALA A CA 1
ATOM 664 C C . ALA A 1 83 ? 10.653 4.946 -15.987 1.00 70.31 83 ALA A C 1
ATOM 666 O O . ALA A 1 83 ? 10.751 5.596 -14.947 1.00 70.31 83 ALA A O 1
ATOM 667 N N . LYS A 1 84 ? 9.943 3.809 -16.038 1.00 67.38 84 LYS A N 1
ATO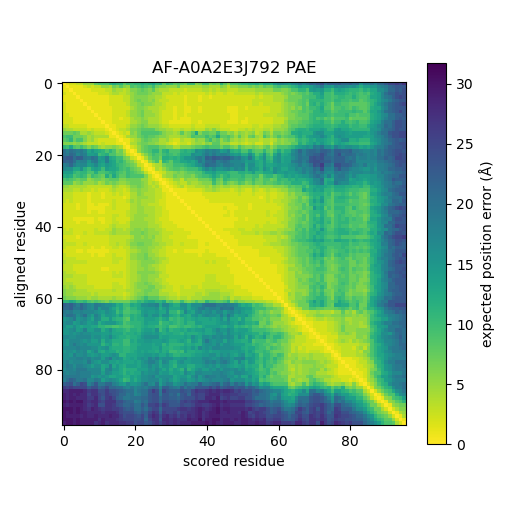M 668 C CA . LYS A 1 84 ? 9.256 3.200 -14.878 1.00 67.38 84 LYS A CA 1
ATOM 669 C C . LYS A 1 84 ? 10.207 2.468 -13.922 1.00 67.38 84 LYS A C 1
ATOM 671 O O . LYS A 1 84 ? 9.814 2.136 -12.807 1.00 67.38 84 LYS A O 1
ATOM 676 N N . TRP A 1 85 ? 11.444 2.208 -14.349 1.00 67.06 85 TRP A N 1
ATOM 677 C CA . TRP A 1 85 ? 12.505 1.579 -13.556 1.00 67.06 85 TRP A CA 1
ATOM 678 C C . TRP A 1 85 ? 13.396 2.609 -12.839 1.00 67.06 85 TRP A C 1
ATOM 680 O O . TRP A 1 85 ? 13.852 2.367 -11.723 1.00 67.06 85 TRP A O 1
ATOM 690 N N . THR A 1 86 ? 13.626 3.786 -13.437 1.00 53.56 86 THR A N 1
ATOM 691 C CA . THR A 1 86 ? 14.596 4.791 -12.948 1.00 53.56 86 THR A CA 1
ATOM 692 C C . THR A 1 86 ? 14.230 5.445 -11.606 1.00 53.56 86 THR A C 1
ATOM 694 O O . THR A 1 86 ? 15.089 6.050 -10.974 1.00 53.56 86 THR A O 1
ATOM 697 N N . VAL A 1 87 ? 13.002 5.287 -11.099 1.00 46.94 87 VAL A N 1
ATOM 698 C CA . VAL A 1 87 ? 12.619 5.806 -9.767 1.00 46.94 87 VAL A CA 1
ATOM 699 C C . VAL A 1 87 ? 13.263 5.004 -8.617 1.00 46.94 87 VAL A C 1
ATOM 701 O O . VAL A 1 87 ? 13.325 5.490 -7.490 1.00 46.94 87 VAL A O 1
ATOM 704 N N . VAL A 1 88 ? 13.841 3.824 -8.889 1.00 44.69 88 VAL A N 1
ATOM 705 C CA . VAL A 1 88 ? 14.556 2.997 -7.896 1.00 44.69 88 VAL A CA 1
ATOM 706 C C . VAL A 1 88 ? 16.044 2.873 -8.249 1.00 44.69 88 VAL A C 1
ATOM 708 O O . VAL A 1 88 ? 16.605 1.784 -8.313 1.00 44.69 88 VAL A O 1
ATOM 711 N N . THR A 1 89 ? 16.744 3.984 -8.481 1.00 33.59 89 THR A N 1
ATOM 712 C CA . THR A 1 89 ? 18.215 3.956 -8.428 1.00 33.59 89 THR A CA 1
ATOM 713 C C . THR A 1 89 ? 18.669 4.175 -6.992 1.00 33.59 89 THR A C 1
ATOM 715 O O . THR A 1 89 ? 18.928 5.300 -6.567 1.00 33.59 89 THR A O 1
ATOM 718 N N . VAL A 1 90 ? 18.794 3.088 -6.229 1.00 38.34 90 VAL A N 1
ATOM 719 C CA . VAL A 1 90 ? 19.676 3.091 -5.058 1.00 38.34 90 VAL A CA 1
ATOM 720 C C . VAL A 1 90 ? 21.099 3.052 -5.608 1.00 38.34 90 VAL A C 1
ATOM 722 O O . VAL A 1 90 ? 21.508 2.058 -6.208 1.00 38.34 90 VAL A O 1
ATOM 725 N N . SER A 1 91 ? 21.849 4.144 -5.464 1.00 34.00 91 SER A N 1
ATOM 726 C CA . SER A 1 91 ? 23.247 4.200 -5.889 1.00 34.00 91 SER A CA 1
ATOM 727 C C . SER A 1 91 ? 24.100 3.272 -5.009 1.00 34.00 91 SER A C 1
ATOM 729 O O . SER A 1 91 ? 24.581 3.675 -3.955 1.00 34.00 91 SER A O 1
ATOM 731 N N . TRP A 1 92 ? 24.290 2.022 -5.429 1.00 37.38 92 TRP A N 1
ATOM 732 C CA . TRP A 1 92 ? 25.269 1.091 -4.840 1.00 37.38 92 TRP A CA 1
ATOM 733 C C . TRP A 1 92 ? 26.516 0.903 -5.715 1.00 37.38 92 TRP A C 1
ATOM 735 O O . TRP A 1 92 ? 27.260 -0.055 -5.543 1.00 37.38 92 TRP A O 1
ATOM 745 N N . ALA A 1 93 ? 26.776 1.812 -6.653 1.00 34.25 93 ALA A N 1
ATOM 746 C CA . ALA A 1 93 ? 27.933 1.731 -7.539 1.00 34.25 93 ALA A CA 1
ATOM 747 C C . ALA A 1 93 ? 28.774 3.009 -7.455 1.00 34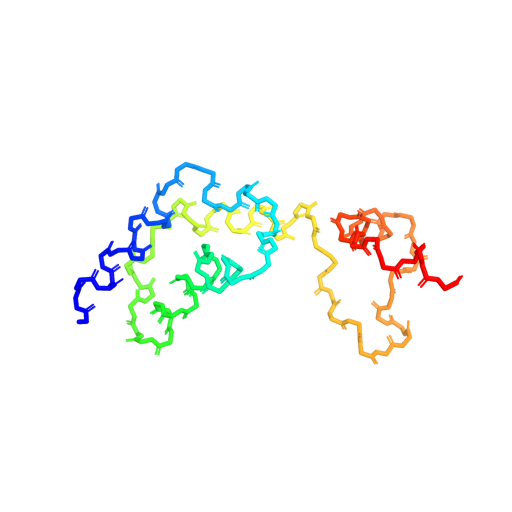.25 93 ALA A C 1
ATOM 749 O O . ALA A 1 93 ? 28.749 3.826 -8.368 1.00 34.25 93 ALA A O 1
ATOM 750 N N . SER A 1 94 ? 29.471 3.209 -6.333 1.00 36.78 94 SER A N 1
ATOM 751 C CA . SER A 1 94 ? 30.654 4.085 -6.212 1.00 36.78 94 SER A CA 1
ATOM 752 C C . SER A 1 94 ? 31.315 3.864 -4.847 1.00 36.78 94 SER A C 1
ATOM 754 O O . SER A 1 94 ? 31.223 4.719 -3.973 1.00 36.78 94 SER A O 1
ATOM 756 N N . SER A 1 95 ? 31.901 2.685 -4.623 1.00 36.53 95 SER A N 1
ATOM 757 C CA . SER A 1 95 ? 32.945 2.431 -3.609 1.00 36.53 95 SER A CA 1
ATOM 758 C C . SER A 1 95 ? 33.457 0.995 -3.757 1.00 36.53 95 SER A C 1
ATOM 760 O O . SER A 1 95 ? 33.076 0.122 -2.981 1.00 36.53 95 SER A O 1
ATOM 762 N N . ILE A 1 96 ? 34.283 0.758 -4.778 1.00 37.81 96 ILE A N 1
ATOM 763 C CA . ILE A 1 96 ? 35.444 -0.147 -4.728 1.00 37.81 96 ILE A CA 1
ATOM 764 C C . ILE A 1 96 ? 36.567 0.573 -5.468 1.00 37.81 96 ILE A C 1
ATOM 766 O O . ILE A 1 96 ? 36.268 1.113 -6.558 1.00 37.81 96 ILE A O 1
#